Protein AF-A0A9X2XVK0-F1 (afdb_monomer)

Nearest PDB structures (foldseek):
  4lhf-assembly1_A  TM=5.634E-01  e=2.968E-01  Peduovirus P2
  1ub9-assembly1_A-2  TM=4.444E-01  e=2.607E-01  Pyrococcus horikoshii OT3
  8h94-assembly1_C  TM=2.784E-01  e=6.053E-01  Mus musculus
  1khm-assembly1_A  TM=3.688E-01  e=2.867E+00  Homo sapiens
  1wvn-assembly1_A  TM=3.797E-01  e=5.847E+00  Homo sapiens

Radius of gyration: 13.06 Å; Cα contacts (8 Å, |Δi|>4): 66; chains: 1; bounding box: 32×31×34 Å

pLDDT: mean 87.79, std 11.55, range [39.88, 95.81]

Structure (mmCIF, N/CA/C/O backbone):
data_AF-A0A9X2XVK0-F1
#
_entry.id   AF-A0A9X2XVK0-F1
#
loop_
_atom_site.group_PDB
_atom_site.id
_atom_site.type_symbol
_atom_site.label_atom_id
_atom_site.label_alt_id
_atom_site.label_comp_id
_atom_site.label_asym_id
_atom_site.label_entity_id
_atom_site.label_seq_id
_atom_site.pdbx_PDB_ins_code
_atom_site.Cartn_x
_atom_site.Cartn_y
_atom_site.Cartn_z
_atom_site.occupancy
_atom_site.B_iso_or_equiv
_atom_site.auth_seq_id
_atom_site.auth_comp_id
_atom_site.auth_asym_id
_atom_site.auth_atom_id
_atom_site.pdbx_PDB_model_num
ATOM 1 N N . MET A 1 1 ? 17.078 -20.872 0.767 1.00 39.88 1 MET A N 1
ATOM 2 C CA . MET A 1 1 ? 15.702 -20.499 1.155 1.00 39.88 1 MET A CA 1
ATOM 3 C C . MET A 1 1 ? 14.917 -20.336 -0.133 1.00 39.88 1 MET A C 1
ATOM 5 O O . MET A 1 1 ? 15.287 -19.484 -0.926 1.00 39.88 1 MET A O 1
ATOM 9 N N . ASN A 1 2 ? 13.945 -21.208 -0.408 1.00 40.22 2 ASN A N 1
ATOM 10 C CA . ASN A 1 2 ? 13.077 -21.063 -1.578 1.00 40.22 2 ASN A CA 1
ATOM 11 C C . ASN A 1 2 ? 12.147 -19.872 -1.320 1.00 40.2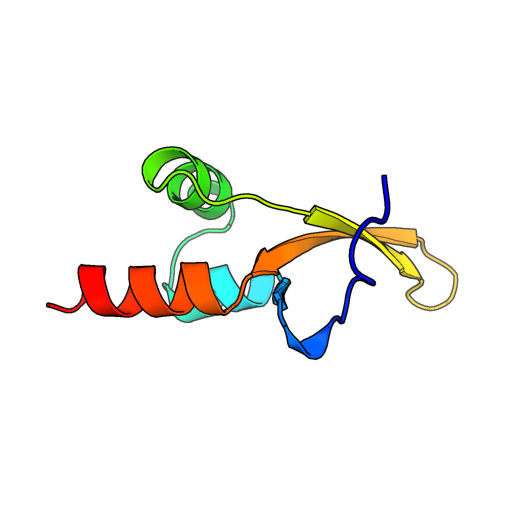2 2 ASN A C 1
ATOM 13 O O . ASN A 1 2 ? 11.122 -20.027 -0.660 1.00 40.22 2 ASN A O 1
ATOM 17 N N . GLU A 1 3 ? 12.523 -18.677 -1.780 1.00 52.72 3 GLU A N 1
ATOM 18 C CA . GLU A 1 3 ? 11.561 -17.590 -1.951 1.00 52.72 3 GLU A CA 1
ATOM 19 C C . GLU A 1 3 ? 10.473 -18.117 -2.891 1.00 52.72 3 GLU A C 1
ATOM 21 O O . GLU A 1 3 ? 10.727 -18.347 -4.074 1.00 52.72 3 GLU A O 1
ATOM 26 N N . GLY A 1 4 ? 9.278 -18.388 -2.355 1.00 59.19 4 GLY A N 1
ATOM 27 C CA . GLY A 1 4 ? 8.124 -18.757 -3.168 1.00 59.19 4 GLY A CA 1
ATOM 28 C C . GLY A 1 4 ? 7.998 -17.758 -4.315 1.00 59.19 4 GLY A C 1
ATOM 29 O O . GLY A 1 4 ? 8.036 -16.549 -4.082 1.00 59.19 4 GLY A O 1
ATOM 30 N N . ALA A 1 5 ? 7.946 -18.263 -5.549 1.00 73.50 5 ALA A N 1
ATOM 31 C CA . ALA A 1 5 ? 8.016 -17.443 -6.751 1.00 73.50 5 ALA A CA 1
ATOM 32 C C . ALA A 1 5 ? 7.045 -16.258 -6.649 1.00 73.50 5 ALA A C 1
ATOM 34 O O . ALA A 1 5 ? 5.836 -16.448 -6.514 1.00 73.50 5 ALA A O 1
ATOM 35 N N . PHE A 1 6 ? 7.575 -15.033 -6.685 1.00 81.31 6 PHE A N 1
ATOM 36 C CA . PHE A 1 6 ? 6.760 -13.823 -6.671 1.00 81.31 6 PHE A CA 1
ATOM 37 C C . PHE A 1 6 ? 5.805 -13.848 -7.870 1.00 81.31 6 PHE A C 1
ATOM 39 O O . PHE A 1 6 ? 6.228 -13.699 -9.017 1.00 81.31 6 PHE A O 1
ATOM 46 N N . LYS A 1 7 ? 4.510 -14.022 -7.606 1.00 88.31 7 LYS A N 1
ATOM 47 C CA . LYS A 1 7 ? 3.456 -13.942 -8.615 1.00 88.31 7 LYS A CA 1
ATOM 48 C C . LYS A 1 7 ? 2.780 -12.590 -8.508 1.00 88.31 7 LYS A C 1
ATOM 50 O O . LYS A 1 7 ? 2.067 -12.321 -7.550 1.00 88.31 7 LYS A O 1
ATOM 55 N N . ARG A 1 8 ? 2.967 -11.734 -9.515 1.00 85.81 8 ARG A N 1
ATOM 56 C CA . ARG A 1 8 ? 2.407 -10.370 -9.538 1.00 85.81 8 ARG A CA 1
ATOM 57 C C . ARG A 1 8 ? 0.887 -10.330 -9.298 1.00 85.81 8 ARG A C 1
ATOM 59 O O . ARG A 1 8 ? 0.399 -9.344 -8.758 1.00 85.81 8 ARG A O 1
ATOM 66 N N . SER A 1 9 ? 0.153 -11.381 -9.673 1.00 91.94 9 SER A N 1
ATOM 67 C CA . SER A 1 9 ? -1.293 -11.527 -9.438 1.00 91.94 9 SER A CA 1
ATOM 68 C C . SER A 1 9 ? -1.693 -11.464 -7.964 1.00 91.94 9 SER A C 1
ATOM 70 O O . SER A 1 9 ? -2.811 -11.038 -7.669 1.00 91.94 9 SER A O 1
ATOM 72 N N . ASP A 1 10 ? -0.787 -11.832 -7.060 1.00 94.62 10 ASP A N 1
ATOM 73 C CA . ASP A 1 10 ? -1.073 -12.045 -5.637 1.00 94.62 10 ASP A CA 1
ATOM 74 C C . ASP A 1 10 ? -0.787 -10.786 -4.800 1.00 94.62 10 ASP A C 1
ATOM 76 O O . ASP A 1 10 ? -0.996 -10.757 -3.586 1.00 94.62 10 ASP A O 1
ATOM 80 N N . TYR A 1 11 ? -0.325 -9.715 -5.455 1.00 95.62 11 TYR A N 1
ATOM 81 C CA . TYR A 1 11 ? 0.103 -8.475 -4.818 1.00 95.62 11 TYR A CA 1
ATOM 82 C C . TYR A 1 11 ? -0.624 -7.257 -5.398 1.00 95.62 11 TYR A C 1
ATOM 84 O O . TYR A 1 11 ? -0.967 -7.217 -6.581 1.00 95.62 11 TYR A O 1
ATOM 92 N N . TYR A 1 12 ? -0.819 -6.234 -4.570 1.00 95.25 12 TYR A N 1
ATOM 93 C CA . TYR A 1 12 ? -1.143 -4.878 -5.008 1.00 95.25 12 TYR A CA 1
ATOM 94 C C . TYR A 1 12 ? 0.128 -4.035 -5.072 1.00 95.25 12 TYR A C 1
ATOM 96 O O . TYR A 1 12 ? 1.001 -4.142 -4.208 1.00 95.25 12 TYR A O 1
ATOM 104 N N . ARG A 1 13 ? 0.217 -3.142 -6.062 1.00 93.75 13 ARG A N 1
ATOM 105 C CA . ARG A 1 13 ? 1.214 -2.062 -6.050 1.00 93.75 13 ARG A CA 1
ATOM 106 C C . ARG A 1 13 ? 0.811 -0.981 -5.058 1.00 93.75 13 ARG A C 1
ATOM 108 O O . ARG A 1 13 ? -0.378 -0.765 -4.825 1.00 93.75 13 ARG A O 1
ATOM 115 N N . GLN A 1 14 ? 1.785 -0.212 -4.574 1.00 93.44 14 GLN A N 1
ATOM 116 C CA . GLN A 1 14 ? 1.538 0.978 -3.749 1.00 93.44 14 GLN A CA 1
ATOM 117 C C . GLN A 1 14 ? 0.411 1.865 -4.307 1.00 93.44 14 GLN A C 1
ATOM 119 O O . GLN A 1 14 ? -0.489 2.260 -3.571 1.00 93.44 14 GLN A O 1
ATOM 124 N N . THR A 1 15 ? 0.421 2.153 -5.611 1.00 92.88 15 THR A N 1
ATOM 125 C CA . THR A 1 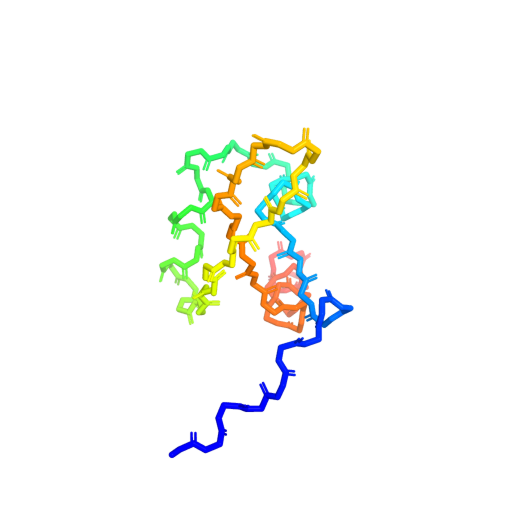15 ? -0.588 3.016 -6.248 1.00 92.88 15 THR A CA 1
ATOM 126 C C . THR A 1 15 ? -2.002 2.438 -6.190 1.00 92.88 15 THR A C 1
ATOM 128 O O . THR A 1 15 ? -2.965 3.197 -6.107 1.00 92.88 15 THR A O 1
ATOM 131 N N . GLU A 1 16 ? -2.147 1.114 -6.204 1.00 94.44 16 GLU A N 1
ATOM 132 C CA . GLU A 1 16 ? -3.439 0.432 -6.088 1.00 94.44 16 GLU A CA 1
ATOM 133 C C . GLU A 1 16 ? -3.967 0.517 -4.652 1.00 94.44 16 GLU A C 1
ATOM 135 O O . GLU A 1 16 ? -5.133 0.851 -4.441 1.00 94.44 16 GLU A O 1
ATOM 140 N N . VAL A 1 17 ? -3.092 0.318 -3.665 1.00 94.12 17 VAL A N 1
ATOM 141 C CA . VAL A 1 17 ? -3.431 0.434 -2.238 1.00 94.12 17 VAL A CA 1
ATOM 142 C C . VAL A 1 17 ? -3.853 1.859 -1.886 1.00 94.12 17 VAL A C 1
ATOM 144 O O . VAL A 1 17 ? -4.922 2.070 -1.319 1.00 94.12 17 VAL A O 1
ATOM 147 N N . VAL A 1 18 ? -3.056 2.852 -2.286 1.00 94.62 18 VAL A N 1
ATOM 148 C CA . VAL A 1 18 ? -3.326 4.282 -2.058 1.00 94.62 18 VAL A CA 1
ATOM 149 C C . VAL A 1 18 ? -4.707 4.675 -2.595 1.00 94.62 18 VAL A C 1
ATOM 151 O O . VAL A 1 18 ? -5.480 5.318 -1.887 1.00 94.62 18 VAL A O 1
ATOM 154 N N . LYS A 1 19 ? -5.059 4.225 -3.810 1.00 93.44 19 LYS A N 1
ATOM 155 C CA . LYS A 1 19 ? -6.387 4.455 -4.406 1.00 93.44 19 LYS A CA 1
ATOM 156 C C . LYS A 1 19 ? -7.504 3.772 -3.618 1.00 93.44 19 LYS A C 1
ATOM 158 O O . LYS A 1 19 ? -8.546 4.382 -3.392 1.00 93.44 19 LYS A O 1
ATOM 163 N N . ARG A 1 20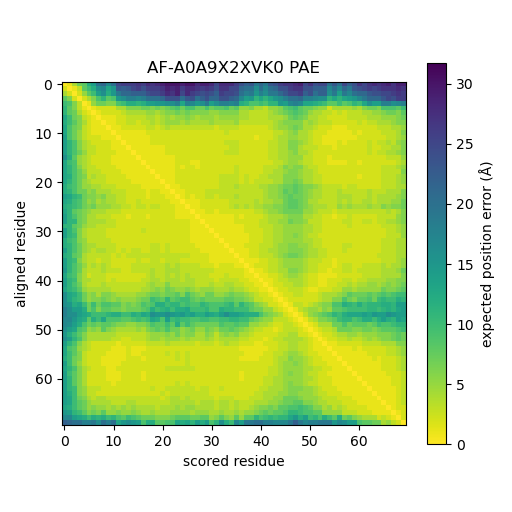 ? -7.293 2.524 -3.196 1.00 91.69 20 ARG A N 1
ATOM 164 C CA . ARG A 1 20 ? -8.299 1.719 -2.491 1.00 91.69 20 ARG A CA 1
ATOM 165 C C . ARG A 1 20 ? -8.669 2.302 -1.126 1.00 91.69 20 ARG A C 1
ATOM 167 O O . ARG A 1 20 ? -9.853 2.367 -0.809 1.00 91.69 20 ARG A O 1
ATOM 174 N N . PHE A 1 21 ? -7.681 2.771 -0.365 1.00 90.69 21 PHE A N 1
ATOM 175 C CA . PHE A 1 21 ? -7.901 3.410 0.939 1.00 90.69 21 PHE A CA 1
ATOM 176 C C . PHE A 1 21 ? -8.145 4.923 0.852 1.00 90.69 21 PHE A C 1
ATOM 178 O O . PHE A 1 21 ? -8.401 5.550 1.873 1.00 90.69 21 PHE A O 1
ATOM 185 N N . LYS A 1 22 ? -8.074 5.522 -0.348 1.00 91.94 22 LYS A N 1
ATOM 186 C CA . LYS A 1 22 ? -8.197 6.975 -0.571 1.00 91.94 22 LYS A CA 1
ATOM 187 C C . LYS A 1 22 ? -7.257 7.802 0.323 1.00 91.94 22 LYS A C 1
ATOM 189 O O . LYS A 1 22 ? -7.617 8.874 0.799 1.00 91.94 22 LYS A O 1
ATOM 194 N N . ILE A 1 23 ? -6.042 7.301 0.539 1.00 92.06 23 ILE A N 1
ATOM 195 C CA . ILE A 1 23 ? -5.014 7.967 1.349 1.00 92.06 23 ILE A CA 1
ATOM 196 C C . ILE A 1 23 ? -3.980 8.661 0.465 1.00 92.06 23 ILE A C 1
ATOM 198 O O . ILE A 1 23 ? -3.857 8.368 -0.720 1.00 92.06 23 ILE A O 1
ATOM 202 N N . ALA A 1 24 ? -3.191 9.565 1.041 1.00 91.81 24 ALA A N 1
ATOM 203 C CA . ALA A 1 24 ? -2.021 10.114 0.363 1.00 91.81 24 ALA A CA 1
ATOM 204 C C . ALA A 1 24 ? -0.877 9.084 0.318 1.00 91.81 24 ALA A C 1
ATOM 206 O O . ALA A 1 24 ? -0.692 8.308 1.254 1.00 91.81 24 ALA A O 1
ATOM 207 N N . ALA A 1 25 ? -0.032 9.140 -0.717 1.00 88.25 25 ALA A N 1
ATOM 208 C CA . ALA A 1 25 ? 1.129 8.251 -0.846 1.00 88.25 25 ALA A CA 1
ATOM 209 C C . ALA A 1 25 ? 2.084 8.317 0.363 1.00 88.25 25 ALA A C 1
ATOM 211 O O . ALA A 1 25 ? 2.663 7.300 0.732 1.00 88.25 25 ALA A O 1
ATOM 212 N N . LYS A 1 26 ? 2.193 9.477 1.029 1.00 89.94 26 LYS A N 1
ATOM 213 C CA . LYS A 1 26 ? 2.978 9.637 2.267 1.00 89.94 26 LYS A CA 1
ATOM 214 C C . LYS A 1 26 ? 2.463 8.778 3.430 1.00 89.94 26 LYS A C 1
ATOM 216 O O . LYS A 1 26 ? 3.251 8.347 4.261 1.00 89.94 26 LYS A O 1
ATOM 221 N N . LEU A 1 27 ? 1.155 8.516 3.473 1.00 93.12 27 LEU A N 1
ATOM 222 C CA . LEU A 1 27 ? 0.510 7.732 4.529 1.00 93.12 27 LEU A CA 1
ATOM 223 C C . LEU A 1 27 ? 0.580 6.227 4.263 1.00 93.12 27 LEU A C 1
ATOM 225 O O . LEU A 1 27 ? 0.369 5.445 5.179 1.00 93.12 27 LEU A O 1
ATOM 229 N N . PHE A 1 28 ? 0.913 5.810 3.038 1.00 93.50 28 PHE A N 1
ATOM 230 C CA . PHE A 1 28 ? 1.047 4.395 2.694 1.00 93.50 28 PHE A CA 1
ATOM 231 C C . PHE A 1 28 ? 2.065 3.685 3.587 1.00 93.50 28 PHE A C 1
ATOM 233 O O . PHE A 1 28 ? 1.756 2.648 4.158 1.00 93.50 28 PHE A O 1
ATOM 240 N N . LYS A 1 29 ? 3.265 4.259 3.750 1.00 91.62 29 LYS A N 1
ATOM 241 C CA . LYS A 1 29 ? 4.312 3.641 4.574 1.00 91.62 29 LYS A CA 1
ATOM 242 C C . LYS A 1 29 ? 3.877 3.527 6.037 1.00 91.62 29 LYS A C 1
ATOM 244 O O . LYS A 1 29 ? 4.126 2.497 6.651 1.00 91.62 29 LYS A O 1
ATOM 249 N N . GLN A 1 30 ? 3.198 4.551 6.555 1.00 93.75 30 GLN A N 1
ATOM 250 C CA . GLN A 1 30 ? 2.659 4.541 7.914 1.00 93.75 30 GLN A CA 1
ATOM 251 C C . GLN A 1 30 ? 1.597 3.445 8.080 1.00 93.75 30 GLN A C 1
ATOM 253 O O . GLN A 1 30 ? 1.708 2.641 8.994 1.00 93.75 30 GLN A O 1
ATOM 258 N N . LEU A 1 31 ? 0.658 3.326 7.131 1.00 93.25 31 LEU A N 1
ATOM 259 C CA . LEU A 1 31 ? -0.368 2.277 7.121 1.00 93.25 31 LEU A CA 1
ATOM 260 C C . LEU A 1 31 ? 0.242 0.872 7.225 1.00 93.25 31 LEU A C 1
ATOM 262 O O . LEU A 1 31 ? -0.269 0.038 7.968 1.00 93.25 31 LEU A O 1
ATOM 266 N N . LEU A 1 32 ? 1.320 0.605 6.480 1.00 93.69 32 LEU A N 1
ATOM 267 C CA . LEU A 1 32 ? 1.981 -0.700 6.523 1.00 93.69 32 LEU A CA 1
ATOM 268 C C . LEU A 1 32 ? 2.662 -0.959 7.868 1.00 93.69 32 LEU A C 1
ATOM 270 O O . LEU A 1 32 ? 2.546 -2.063 8.390 1.00 93.69 32 LEU A O 1
ATOM 274 N N . VAL A 1 33 ? 3.345 0.045 8.428 1.00 93.44 33 VAL A N 1
ATOM 275 C CA . VAL A 1 33 ? 4.024 -0.063 9.729 1.00 93.44 33 VAL A CA 1
ATOM 276 C C . VAL A 1 33 ? 3.011 -0.289 10.849 1.00 93.44 33 VAL A C 1
ATOM 278 O O . VAL A 1 33 ? 3.160 -1.241 11.609 1.00 93.44 33 VAL A O 1
ATOM 281 N N . ASP A 1 34 ? 1.951 0.518 10.899 1.00 93.81 34 ASP A N 1
ATOM 282 C CA . ASP A 1 34 ? 0.920 0.449 11.943 1.00 93.81 34 ASP A CA 1
ATOM 283 C C . ASP A 1 34 ? 0.198 -0.905 11.967 1.00 93.81 34 ASP A C 1
ATOM 285 O O . ASP A 1 34 ? -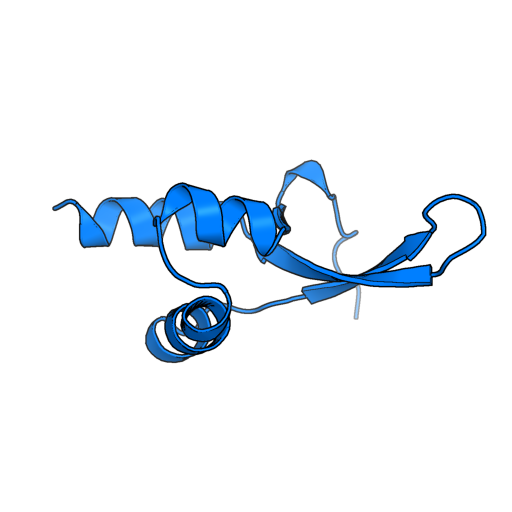0.263 -1.349 13.015 1.00 93.81 34 ASP A O 1
ATOM 289 N N . ASN A 1 35 ? 0.110 -1.574 10.813 1.00 93.00 35 ASN A N 1
ATOM 290 C CA . ASN A 1 35 ? -0.584 -2.854 10.656 1.00 93.00 35 ASN A CA 1
ATOM 291 C C . ASN A 1 35 ? 0.364 -4.049 10.481 1.00 93.00 35 ASN A C 1
ATOM 293 O O . ASN A 1 35 ? -0.100 -5.150 10.187 1.00 93.00 35 ASN A O 1
ATOM 297 N N . ASN A 1 36 ? 1.675 -3.847 10.657 1.00 94.12 36 ASN A N 1
ATOM 298 C CA . ASN A 1 36 ? 2.709 -4.874 10.504 1.00 94.12 36 ASN A CA 1
ATOM 299 C C . ASN A 1 36 ? 2.638 -5.638 9.158 1.00 94.12 36 ASN A C 1
ATOM 301 O O . ASN A 1 36 ? 2.767 -6.862 9.105 1.00 94.12 36 ASN A O 1
ATOM 305 N N . ILE A 1 37 ? 2.399 -4.914 8.059 1.00 93.94 37 ILE A N 1
ATOM 306 C CA . ILE A 1 37 ? 2.275 -5.481 6.709 1.00 93.94 37 ILE A CA 1
ATOM 307 C C . ILE A 1 37 ? 3.632 -5.464 6.010 1.00 93.94 37 ILE A C 1
ATOM 309 O O . ILE A 1 37 ? 4.268 -4.420 5.847 1.00 93.94 37 ILE A O 1
ATOM 313 N N . ASN A 1 38 ? 4.049 -6.631 5.521 1.00 92.38 38 ASN A N 1
ATOM 314 C CA . ASN A 1 38 ? 5.297 -6.777 4.785 1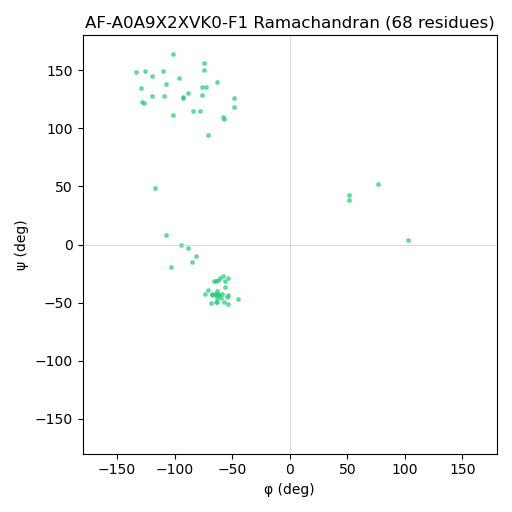.00 92.38 38 ASN A CA 1
ATOM 315 C C . ASN A 1 38 ? 5.174 -6.241 3.354 1.00 92.38 38 ASN A C 1
ATOM 317 O O . ASN A 1 38 ? 4.229 -6.555 2.625 1.00 92.38 38 ASN A O 1
ATOM 321 N N . GLN A 1 39 ? 6.186 -5.489 2.923 1.00 92.75 39 GLN A N 1
ATOM 322 C CA . GLN A 1 39 ? 6.315 -5.021 1.546 1.00 92.75 39 GLN A CA 1
ATOM 323 C C . GLN A 1 39 ? 7.469 -5.711 0.819 1.00 92.75 39 GLN A C 1
ATOM 325 O O . GLN A 1 39 ? 8.499 -6.038 1.407 1.00 92.75 39 GLN A O 1
ATOM 330 N N . VAL A 1 40 ? 7.314 -5.874 -0.489 1.00 92.81 40 VAL A N 1
ATOM 331 C CA . VAL A 1 40 ? 8.313 -6.442 -1.391 1.00 92.81 40 VAL A CA 1
ATOM 332 C C . VAL A 1 40 ? 8.666 -5.397 -2.439 1.00 92.81 40 VAL A C 1
ATOM 334 O O . VAL A 1 40 ? 7.792 -4.856 -3.112 1.00 92.81 40 VAL A O 1
ATOM 337 N N . ASN A 1 41 ? 9.957 -5.129 -2.610 1.00 92.06 41 ASN A N 1
ATOM 338 C CA . ASN A 1 41 ? 10.448 -4.253 -3.668 1.00 92.06 41 ASN A CA 1
ATOM 339 C C . ASN A 1 41 ? 10.802 -5.095 -4.895 1.00 92.06 41 ASN A C 1
ATOM 341 O O . ASN A 1 41 ? 11.572 -6.051 -4.789 1.00 92.06 41 ASN A O 1
ATOM 345 N N . LYS A 1 42 ? 10.258 -4.748 -6.062 1.00 90.31 42 LYS A N 1
ATOM 346 C CA . LYS A 1 42 ? 10.615 -5.383 -7.338 1.00 90.31 42 LYS A CA 1
ATOM 347 C C . LYS A 1 42 ? 10.956 -4.317 -8.368 1.00 90.31 42 LYS A C 1
ATOM 349 O O . LYS A 1 42 ? 10.236 -3.328 -8.497 1.00 90.31 42 LYS A O 1
ATOM 354 N N . ARG A 1 43 ? 12.047 -4.529 -9.104 1.00 89.62 43 ARG A N 1
ATOM 355 C CA . ARG A 1 43 ? 12.371 -3.730 -10.289 1.00 89.62 43 ARG A CA 1
ATOM 356 C C . ARG A 1 43 ? 11.429 -4.120 -11.422 1.00 89.62 43 ARG A C 1
ATOM 358 O O . ARG A 1 43 ? 11.152 -5.302 -11.614 1.00 89.62 43 ARG A O 1
ATOM 365 N N . VAL A 1 44 ? 10.905 -3.119 -12.109 1.00 83.75 44 VAL A N 1
ATOM 366 C CA . VAL A 1 44 ? 10.034 -3.265 -13.270 1.00 83.75 44 VAL A CA 1
ATOM 367 C C . VAL A 1 44 ? 10.650 -2.431 -14.383 1.00 83.75 44 VAL A C 1
ATOM 369 O O . VAL A 1 44 ? 10.823 -1.227 -14.199 1.00 83.75 44 VAL A O 1
ATOM 372 N N . ASP A 1 45 ? 10.960 -3.069 -15.509 1.00 85.06 45 ASP A N 1
ATOM 373 C CA . ASP A 1 45 ? 11.344 -2.365 -16.730 1.00 85.06 45 ASP A CA 1
ATOM 374 C C . ASP A 1 45 ? 10.092 -1.779 -17.394 1.00 85.06 45 ASP A C 1
ATOM 376 O O . ASP A 1 45 ? 9.080 -2.463 -17.579 1.00 85.06 45 ASP A O 1
ATOM 380 N N . LEU A 1 46 ? 10.157 -0.489 -17.710 1.00 83.00 46 LEU A N 1
ATOM 381 C CA . LEU A 1 46 ? 9.117 0.250 -18.419 1.00 83.00 46 LEU A CA 1
ATOM 382 C C . LEU A 1 46 ? 9.646 0.759 -19.766 1.00 83.00 46 LEU A C 1
ATOM 384 O O . LEU A 1 46 ? 9.475 1.931 -20.093 1.00 83.00 46 LEU A O 1
ATOM 388 N N . GLY A 1 47 ? 10.291 -0.117 -20.544 1.00 78.69 47 GLY A N 1
ATOM 389 C CA . GLY A 1 47 ? 10.767 0.214 -21.887 1.00 78.69 47 GLY A CA 1
ATOM 390 C C . GLY A 1 47 ? 12.033 1.066 -21.875 1.00 78.69 47 GLY A C 1
ATOM 391 O O . GLY A 1 47 ? 12.073 2.113 -22.518 1.00 78.69 47 GLY A O 1
ATOM 392 N N . GLY A 1 48 ? 13.057 0.622 -21.138 1.00 86.19 48 GLY A N 1
ATOM 393 C CA . GLY A 1 48 ? 14.362 1.293 -21.060 1.00 86.19 48 GLY A CA 1
ATOM 394 C C . GLY A 1 48 ? 14.587 2.099 -19.779 1.00 86.19 48 GLY A C 1
ATOM 395 O O . GLY A 1 48 ? 15.630 2.734 -19.633 1.00 86.19 48 GLY A O 1
ATOM 396 N N . TYR A 1 49 ? 13.635 2.050 -18.844 1.00 83.50 49 TYR A N 1
ATOM 397 C CA . TYR A 1 49 ? 13.761 2.623 -17.506 1.00 83.50 49 TYR A CA 1
ATOM 398 C C . TYR A 1 49 ? 13.396 1.582 -16.450 1.00 83.50 49 TYR A C 1
ATOM 400 O O . TYR A 1 49 ? 12.266 1.090 -16.413 1.00 83.50 49 TYR A O 1
ATOM 408 N N . ASP A 1 50 ? 14.335 1.311 -15.545 1.00 86.12 50 ASP A N 1
ATOM 409 C CA . ASP A 1 50 ? 14.107 0.477 -14.371 1.00 86.12 50 ASP A CA 1
ATOM 410 C C . ASP A 1 50 ? 13.492 1.298 -13.239 1.00 86.12 50 ASP A C 1
ATOM 412 O O . ASP A 1 50 ? 14.132 2.173 -12.649 1.00 86.12 50 ASP A O 1
ATOM 416 N N . VAL A 1 51 ? 12.255 0.972 -12.872 1.00 86.25 51 VAL A N 1
ATOM 417 C CA . VAL A 1 51 ? 11.597 1.557 -11.701 1.00 86.25 51 VAL A CA 1
ATOM 418 C C . VAL A 1 51 ? 11.468 0.504 -10.611 1.00 86.25 51 VAL A C 1
ATOM 420 O O . VAL A 1 51 ? 10.918 -0.579 -10.814 1.00 86.25 51 VAL A O 1
ATOM 423 N N . THR A 1 52 ? 11.934 0.829 -9.405 1.00 89.44 52 THR A N 1
ATOM 424 C CA . THR A 1 52 ? 11.654 -0.002 -8.229 1.00 89.44 52 THR A CA 1
ATOM 425 C C . THR A 1 52 ? 10.236 0.284 -7.751 1.00 89.44 52 THR A C 1
ATOM 427 O O . THR A 1 52 ? 9.923 1.392 -7.328 1.00 89.44 52 THR A O 1
ATOM 430 N N . THR A 1 53 ? 9.371 -0.723 -7.829 1.00 88.75 53 THR A N 1
ATOM 431 C CA . THR A 1 53 ? 7.976 -0.643 -7.394 1.00 88.75 53 THR A CA 1
ATOM 432 C C . THR A 1 53 ? 7.779 -1.437 -6.107 1.00 88.75 53 THR A C 1
ATOM 434 O O . THR A 1 53 ? 8.283 -2.554 -5.967 1.00 88.75 53 THR A O 1
ATOM 437 N N . VAL A 1 54 ? 7.005 -0.865 -5.185 1.00 92.50 54 VAL A N 1
ATOM 438 C CA . VAL A 1 54 ? 6.611 -1.510 -3.930 1.00 92.50 54 VAL A CA 1
ATOM 439 C C . VAL A 1 54 ? 5.332 -2.320 -4.135 1.00 92.50 54 VAL A C 1
ATOM 441 O O . VAL A 1 54 ? 4.334 -1.807 -4.655 1.00 92.50 54 VAL A O 1
ATOM 444 N N . TYR A 1 55 ? 5.368 -3.571 -3.691 1.00 94.25 55 TYR A N 1
ATOM 445 C CA . TYR A 1 55 ? 4.268 -4.526 -3.710 1.00 94.25 55 TYR A CA 1
ATOM 446 C C . TYR A 1 55 ? 3.925 -4.980 -2.292 1.00 94.25 55 TYR A C 1
ATOM 448 O O . TYR A 1 55 ? 4.811 -5.156 -1.462 1.00 94.25 55 TYR A O 1
ATOM 456 N N . VAL A 1 56 ? 2.646 -5.220 -2.030 1.00 95.12 56 VAL A N 1
ATOM 457 C CA . VAL A 1 56 ? 2.133 -5.797 -0.775 1.00 95.12 56 VAL A CA 1
ATOM 458 C C . VAL A 1 56 ? 1.127 -6.890 -1.105 1.00 95.12 56 VAL A C 1
ATOM 460 O O . VAL A 1 56 ? 0.475 -6.816 -2.148 1.00 95.12 56 VAL A O 1
ATOM 463 N N . LYS A 1 57 ? 1.019 -7.930 -0.275 1.00 95.81 57 LYS A N 1
ATOM 464 C CA . LYS A 1 57 ? 0.092 -9.033 -0.554 1.00 95.81 57 LYS A CA 1
ATOM 465 C C . LYS A 1 57 ? -1.349 -8.530 -0.551 1.00 95.81 57 LYS A C 1
ATOM 467 O O . LYS A 1 57 ? -1.727 -7.707 0.282 1.00 95.81 57 LYS A O 1
ATOM 472 N N . LYS A 1 58 ? -2.158 -9.033 -1.487 1.00 95.69 58 LYS 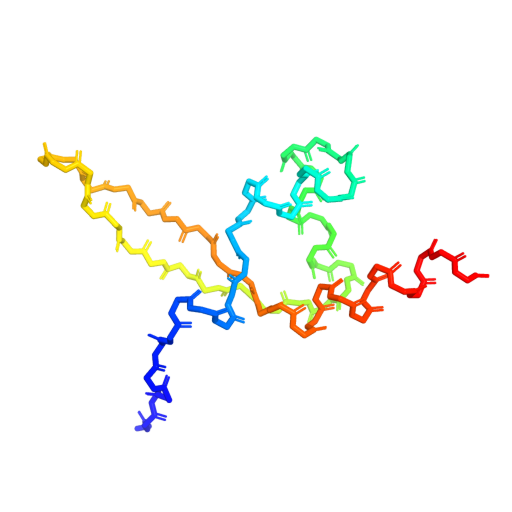A N 1
ATOM 473 C CA . LYS A 1 58 ? -3.579 -8.665 -1.564 1.00 95.69 58 LYS A CA 1
ATOM 474 C C . LYS A 1 58 ? -4.340 -9.080 -0.312 1.00 95.69 58 LYS A C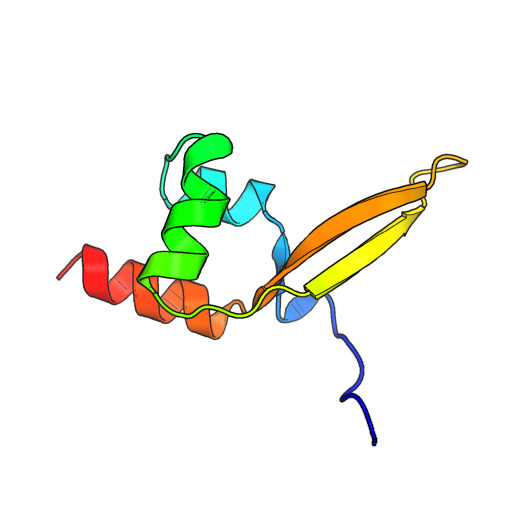 1
ATOM 476 O O . LYS A 1 58 ? -5.089 -8.268 0.210 1.00 95.69 58 LYS A O 1
ATOM 481 N N . GLU A 1 59 ? -4.074 -10.286 0.186 1.00 95.06 59 GLU A N 1
ATOM 482 C CA . GLU A 1 59 ? -4.703 -10.847 1.387 1.00 95.06 59 GLU A CA 1
ATOM 483 C C . GLU A 1 59 ? -4.582 -9.910 2.599 1.00 95.06 59 GLU A C 1
ATOM 485 O O . GLU A 1 59 ? -5.598 -9.531 3.179 1.00 95.06 59 GLU A O 1
ATOM 490 N N . ASP A 1 60 ? -3.368 -9.442 2.909 1.00 95.12 60 ASP A N 1
ATOM 491 C CA . ASP A 1 60 ? -3.115 -8.525 4.031 1.00 95.12 60 ASP A CA 1
ATOM 492 C C . ASP A 1 60 ? -3.919 -7.218 3.893 1.00 95.12 60 ASP A C 1
ATOM 494 O O . ASP A 1 60 ? -4.515 -6.713 4.848 1.00 95.12 60 ASP A O 1
ATOM 498 N N . ILE A 1 61 ? -3.970 -6.676 2.673 1.00 95.12 61 ILE A N 1
ATOM 499 C CA . ILE A 1 61 ? -4.686 -5.438 2.351 1.00 95.12 61 ILE A CA 1
ATOM 500 C C . ILE A 1 61 ? -6.206 -5.619 2.386 1.00 95.12 61 ILE A C 1
ATOM 502 O O . ILE A 1 61 ? -6.923 -4.724 2.841 1.00 95.12 61 ILE A O 1
ATOM 506 N N . ASP A 1 62 ? -6.711 -6.750 1.905 1.00 93.81 62 ASP A N 1
ATOM 507 C CA . ASP A 1 62 ? -8.137 -7.056 1.891 1.00 93.81 62 ASP A CA 1
ATOM 508 C C . ASP A 1 62 ? -8.658 -7.252 3.324 1.00 93.81 62 ASP A C 1
ATOM 510 O O . ASP A 1 62 ? -9.673 -6.650 3.683 1.00 93.81 62 ASP A O 1
ATOM 514 N N . VAL A 1 63 ? -7.915 -7.973 4.173 1.00 93.00 63 VAL A N 1
ATOM 515 C CA . VAL A 1 63 ? -8.213 -8.112 5.610 1.00 93.00 63 VAL A CA 1
ATOM 516 C C . VAL A 1 63 ? -8.220 -6.749 6.305 1.00 93.00 63 VAL A C 1
ATOM 518 O O . VAL A 1 63 ? -9.156 -6.445 7.047 1.00 93.00 63 VAL A O 1
AT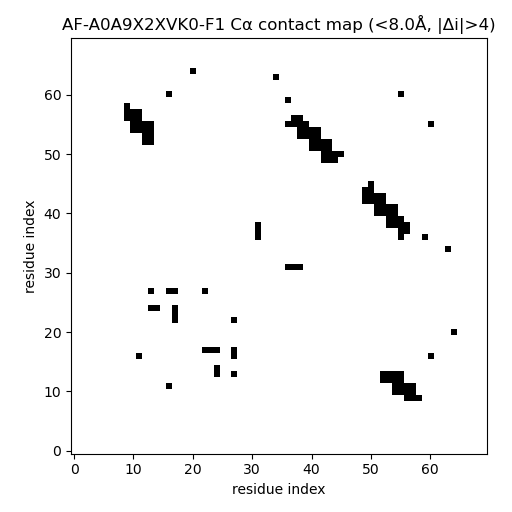OM 521 N N . LEU A 1 64 ? -7.222 -5.898 6.047 1.00 92.62 64 LEU A N 1
ATOM 522 C CA . LEU A 1 64 ? -7.170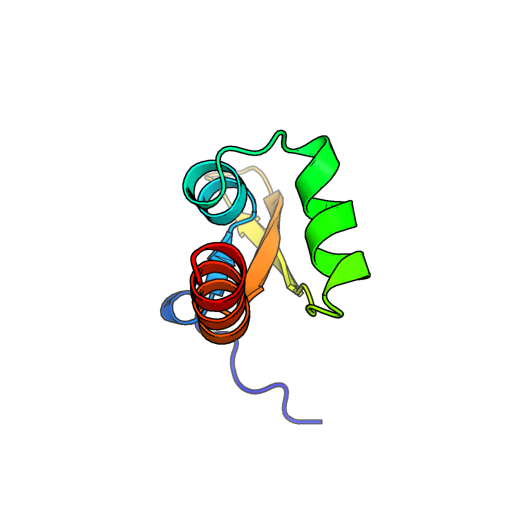 -4.551 6.618 1.00 92.62 64 LEU A CA 1
ATOM 523 C C . LEU A 1 64 ? -8.366 -3.690 6.184 1.00 92.62 64 LEU A C 1
ATOM 525 O O . LEU A 1 64 ? -8.977 -3.006 7.003 1.00 92.62 64 LEU A O 1
ATOM 529 N N . ASN A 1 65 ? -8.733 -3.734 4.902 1.00 88.94 65 ASN A N 1
ATOM 530 C CA . ASN A 1 65 ? -9.861 -2.964 4.380 1.00 88.94 65 ASN A CA 1
ATOM 531 C C . ASN A 1 65 ? -11.208 -3.415 4.964 1.00 88.94 65 ASN A C 1
ATOM 533 O O . ASN A 1 65 ? -12.097 -2.581 5.110 1.00 88.94 65 ASN A O 1
ATOM 537 N N . ILE A 1 66 ? -11.366 -4.698 5.303 1.00 89.38 66 ILE A N 1
ATOM 538 C CA . ILE A 1 66 ? -12.544 -5.183 6.035 1.00 89.38 66 ILE A CA 1
ATOM 539 C C . ILE A 1 66 ? -12.529 -4.633 7.465 1.00 89.38 66 ILE A C 1
ATOM 541 O O . ILE A 1 66 ? -13.506 -4.020 7.882 1.00 89.38 66 ILE A O 1
ATOM 545 N N . LYS A 1 67 ? -11.406 -4.770 8.186 1.00 87.38 67 LYS A N 1
ATOM 546 C CA . LYS A 1 67 ? -11.272 -4.303 9.579 1.00 87.38 67 LYS A CA 1
ATOM 547 C C . LYS A 1 67 ? -11.572 -2.816 9.767 1.00 87.38 67 LYS A C 1
ATOM 549 O O . LYS A 1 67 ? -12.116 -2.453 10.794 1.00 87.38 67 LYS A O 1
ATOM 554 N N . LEU A 1 68 ? -11.208 -1.968 8.804 1.00 83.50 68 LEU A N 1
ATOM 555 C CA . LEU A 1 68 ? -11.435 -0.518 8.881 1.00 83.50 68 LEU A CA 1
ATOM 556 C C . LEU A 1 68 ? -12.858 -0.083 8.492 1.00 83.50 68 LEU A C 1
ATOM 558 O O . LEU A 1 68 ? -13.183 1.096 8.618 1.00 83.50 68 LEU A O 1
ATOM 562 N N . ARG A 1 69 ? -13.674 -0.990 7.942 1.00 78.12 69 ARG A N 1
ATOM 563 C CA . ARG A 1 69 ? -15.064 -0.714 7.539 1.00 78.12 69 ARG A CA 1
ATOM 564 C C . ARG A 1 69 ? -16.100 -1.259 8.521 1.00 78.12 69 ARG A C 1
ATOM 566 O O . ARG A 1 69 ? -17.249 -0.830 8.436 1.00 78.12 69 ARG A O 1
ATOM 573 N N . SER A 1 70 ? -15.706 -2.211 9.364 1.00 60.47 70 SER A N 1
ATOM 574 C CA . SER A 1 70 ? -16.493 -2.730 10.487 1.00 60.47 70 SER A CA 1
ATOM 575 C C . SER A 1 70 ? -16.399 -1.803 11.690 1.00 60.47 70 SER A C 1
ATOM 577 O O . SER A 1 70 ? -17.424 -1.681 12.391 1.00 60.47 70 SER A O 1
#

Mean predicted aligned error: 5.18 Å

Organism: NCBI:txid2982496

Solvent-accessible surface area (backbone atoms only — not comparable to full-atom values): 4371 Å² total; per-residue (Å²): 131,87,74,73,79,86,55,72,90,57,38,36,44,54,72,55,50,28,60,75,71,71,50,56,75,81,51,49,63,52,56,30,61,79,65,73,52,72,74,47,81,43,79,42,78,69,88,91,44,82,42,80,42,51,31,31,48,40,66,65,52,52,54,50,57,50,64,78,72,108

Foldseek 3Di:
DPPPPDDVVFKDWLVRLCVLVVHDSVCSVVVCVVQVWDKDWDWDDPPPDTDTIIITGPVSSVVVSVVVVD

Secondary structure (DSSP, 8-state):
-------GGGEEEHHHHHHHHT--HHHHHHHHHHTT--EEEEEEESSS-EEEEEEEEHHHHHHHHHHTT-

Sequence (70 aa):
MNEGAFKRSDYYRQTEVVKRFKIAAKLFKQLLVDNNINQVNKRVDLGGYDVTTVYVKKEDIDVLNIKLRS